Protein AF-D9SSV1-F1 (afdb_monomer)

Structure (mmCIF, N/CA/C/O backbone):
data_AF-D9SSV1-F1
#
_entry.id   AF-D9SSV1-F1
#
loop_
_atom_site.group_PDB
_atom_site.id
_atom_site.type_symbol
_atom_site.label_atom_id
_atom_site.label_alt_id
_atom_site.label_comp_id
_atom_site.label_asym_id
_atom_site.label_entity_id
_atom_site.label_seq_id
_atom_site.pdbx_PDB_ins_code
_atom_site.Cartn_x
_atom_site.Cartn_y
_atom_site.Cartn_z
_atom_site.occupancy
_atom_site.B_iso_or_equiv
_atom_site.auth_seq_id
_atom_site.auth_comp_id
_atom_site.auth_asym_id
_atom_site.auth_atom_id
_atom_site.pdbx_PDB_model_num
ATOM 1 N N . MET A 1 1 ? 47.464 -28.329 6.940 1.00 47.78 1 MET A N 1
ATOM 2 C CA . MET A 1 1 ? 46.660 -27.797 5.810 1.00 47.78 1 MET A CA 1
ATOM 3 C C . MET A 1 1 ? 47.364 -26.583 5.203 1.00 47.78 1 MET A C 1
ATOM 5 O O . MET A 1 1 ? 47.513 -25.580 5.890 1.00 47.78 1 MET A O 1
ATOM 9 N N . LYS A 1 2 ? 47.852 -26.661 3.953 1.00 46.66 2 LYS A N 1
ATOM 10 C CA . LYS A 1 2 ? 48.462 -25.511 3.253 1.00 46.66 2 LYS A CA 1
ATOM 11 C C . LYS A 1 2 ? 47.352 -24.570 2.771 1.00 46.66 2 LYS A C 1
ATOM 13 O O . LYS A 1 2 ? 46.492 -24.982 2.001 1.00 46.66 2 LYS A O 1
ATOM 18 N N . LYS A 1 3 ? 47.359 -23.312 3.223 1.00 57.56 3 LYS A N 1
ATOM 19 C CA . LYS A 1 3 ? 46.466 -22.273 2.686 1.00 57.56 3 LYS A CA 1
ATOM 20 C C . LYS A 1 3 ? 46.967 -21.885 1.294 1.00 57.56 3 LYS A C 1
ATOM 22 O O . LYS A 1 3 ? 48.031 -21.277 1.181 1.00 57.56 3 LYS A O 1
ATOM 27 N N . ASN A 1 4 ? 46.211 -22.219 0.250 1.00 65.88 4 ASN A N 1
ATOM 28 C CA . ASN A 1 4 ? 46.481 -21.736 -1.103 1.00 65.88 4 ASN A CA 1
ATOM 29 C C . ASN A 1 4 ? 46.316 -20.210 -1.121 1.00 65.88 4 ASN A C 1
ATOM 31 O O . ASN A 1 4 ? 45.207 -19.681 -1.051 1.00 65.88 4 ASN A O 1
ATOM 35 N N . LYS A 1 5 ? 47.439 -19.484 -1.153 1.00 68.88 5 LYS A N 1
ATOM 36 C CA . LYS A 1 5 ? 47.441 -18.024 -1.271 1.00 68.88 5 LYS A CA 1
ATOM 37 C C . LYS A 1 5 ? 47.059 -17.662 -2.704 1.00 68.88 5 LYS A C 1
ATOM 39 O O . LYS A 1 5 ? 47.846 -17.852 -3.625 1.00 68.88 5 LYS A O 1
ATOM 44 N N . ILE A 1 6 ? 45.846 -17.140 -2.881 1.00 69.94 6 ILE A N 1
ATOM 45 C CA . ILE A 1 6 ? 45.376 -16.609 -4.166 1.00 69.94 6 ILE A CA 1
ATOM 46 C C . ILE A 1 6 ? 46.336 -15.505 -4.610 1.00 69.94 6 ILE A C 1
ATOM 48 O O . ILE A 1 6 ? 46.581 -14.551 -3.863 1.00 69.94 6 ILE A O 1
ATOM 52 N N . ASN A 1 7 ? 46.877 -15.648 -5.817 1.00 75.75 7 ASN A N 1
ATOM 53 C CA . ASN A 1 7 ? 47.859 -14.721 -6.358 1.00 75.75 7 ASN A CA 1
ATOM 54 C C . ASN A 1 7 ? 47.232 -13.313 -6.527 1.00 75.75 7 ASN A C 1
ATOM 56 O O . ASN A 1 7 ? 46.101 -13.188 -7.010 1.00 75.75 7 ASN A O 1
ATOM 60 N N . PRO A 1 8 ? 47.939 -12.248 -6.099 1.00 73.06 8 PRO A N 1
ATOM 61 C CA . PRO A 1 8 ? 47.405 -10.887 -6.017 1.00 73.06 8 PRO A CA 1
ATOM 62 C C . PRO A 1 8 ? 46.896 -10.341 -7.356 1.00 73.06 8 PRO A C 1
ATOM 64 O O . PRO A 1 8 ? 45.938 -9.572 -7.364 1.00 73.06 8 PRO A O 1
ATOM 67 N N . LYS A 1 9 ? 47.451 -10.787 -8.491 1.00 71.31 9 LYS A N 1
ATOM 68 C CA . LYS A 1 9 ? 46.968 -10.399 -9.827 1.00 71.31 9 LYS A CA 1
ATOM 69 C C . LYS A 1 9 ? 45.542 -10.898 -10.084 1.00 71.31 9 LYS A C 1
ATOM 71 O O . LYS A 1 9 ? 44.706 -10.147 -10.580 1.00 71.31 9 LYS A O 1
ATOM 76 N N . TYR A 1 10 ? 45.239 -12.128 -9.667 1.00 76.12 10 TYR A N 1
ATOM 77 C CA . TYR A 1 10 ? 43.896 -12.701 -9.787 1.00 76.12 10 TYR A CA 1
ATOM 78 C C . TYR A 1 10 ? 42.911 -12.059 -8.812 1.00 76.12 10 TYR A C 1
ATOM 80 O O . TYR A 1 10 ? 41.754 -11.878 -9.170 1.00 76.12 10 TYR A O 1
ATOM 88 N N . LYS A 1 11 ? 43.359 -11.635 -7.619 1.00 71.69 11 LYS A N 1
ATOM 89 C CA . LYS A 1 11 ? 42.513 -10.859 -6.694 1.00 71.69 11 LYS A CA 1
ATOM 90 C C . LYS A 1 11 ? 42.060 -9.530 -7.302 1.00 71.69 11 LYS A C 1
ATOM 92 O O . LYS A 1 11 ? 40.897 -9.185 -7.152 1.00 71.69 11 LYS A O 1
ATOM 97 N N . ILE A 1 12 ? 42.955 -8.819 -7.995 1.00 76.12 12 ILE A N 1
ATOM 98 C CA . ILE A 1 12 ? 42.649 -7.537 -8.655 1.00 76.12 12 ILE A CA 1
ATOM 99 C C . ILE A 1 12 ? 41.703 -7.735 -9.851 1.00 76.12 12 ILE A C 1
ATOM 101 O O . ILE A 1 12 ? 40.805 -6.926 -10.072 1.00 76.12 12 ILE A O 1
ATOM 105 N N . LEU A 1 13 ? 41.880 -8.811 -10.622 1.00 74.31 13 LEU A N 1
ATOM 106 C CA . LEU A 1 13 ? 40.968 -9.171 -11.715 1.00 74.31 13 LEU A CA 1
ATOM 107 C C . LEU A 1 13 ? 39.571 -9.548 -11.193 1.00 74.31 13 LEU A C 1
ATOM 109 O O . LEU A 1 13 ? 38.571 -9.078 -11.731 1.00 74.31 13 LEU A O 1
ATOM 113 N N . LEU A 1 14 ? 39.502 -10.330 -10.111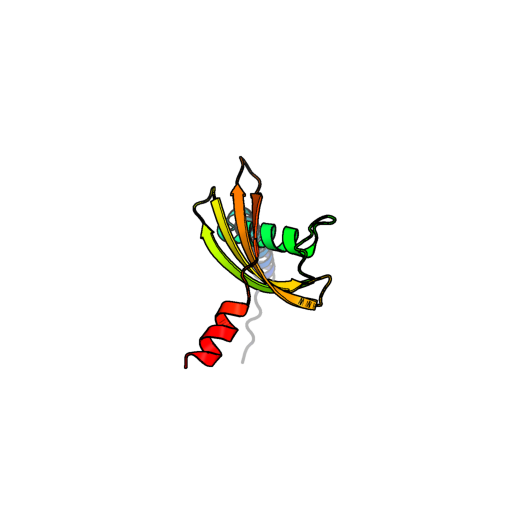 1.00 74.19 14 LEU A N 1
ATOM 114 C CA . LEU A 1 14 ? 38.249 -10.715 -9.454 1.00 74.19 14 LEU A CA 1
ATOM 115 C C . LEU A 1 14 ? 37.474 -9.501 -8.931 1.00 74.19 14 LEU A C 1
ATOM 117 O O . LEU A 1 14 ? 36.277 -9.397 -9.184 1.00 74.19 14 LEU A O 1
ATOM 121 N N . THR A 1 15 ? 38.130 -8.554 -8.251 1.00 73.81 15 THR A N 1
ATOM 122 C CA . THR A 1 15 ? 37.447 -7.347 -7.752 1.00 73.81 15 THR A CA 1
ATOM 123 C C . THR A 1 15 ? 36.944 -6.451 -8.878 1.00 73.81 15 THR A C 1
ATOM 125 O O . THR A 1 15 ? 35.830 -5.939 -8.786 1.00 73.81 15 THR A O 1
ATOM 128 N N . LYS A 1 16 ? 37.702 -6.306 -9.972 1.00 79.44 16 LYS A N 1
ATOM 129 C CA . LYS A 1 16 ? 37.263 -5.534 -11.147 1.00 79.44 16 LYS A CA 1
ATOM 130 C C . LYS A 1 16 ? 36.068 -6.155 -11.872 1.00 79.44 16 LYS A C 1
ATOM 132 O O . LYS A 1 16 ? 35.279 -5.409 -12.437 1.00 79.44 16 LYS A O 1
ATOM 137 N N . ALA A 1 17 ? 35.916 -7.478 -11.844 1.00 78.00 17 ALA A N 1
ATOM 138 C CA . ALA A 1 17 ? 34.762 -8.169 -12.425 1.00 78.00 17 ALA A CA 1
ATOM 139 C C . ALA A 1 17 ? 33.521 -8.147 -11.510 1.00 78.00 17 ALA A C 1
ATOM 141 O O . ALA A 1 17 ? 32.392 -8.141 -11.996 1.00 78.00 17 ALA A O 1
ATOM 142 N N . LEU A 1 18 ? 33.713 -8.095 -10.187 1.00 80.31 18 LEU A N 1
ATOM 143 C CA . LEU A 1 18 ? 32.616 -8.129 -9.215 1.00 80.31 18 LEU A CA 1
ATOM 144 C C . LEU A 1 18 ? 31.797 -6.827 -9.194 1.00 80.31 18 LEU A C 1
ATOM 146 O O . LEU A 1 18 ? 30.574 -6.860 -9.092 1.00 80.31 18 LEU A O 1
ATOM 150 N N . ILE A 1 19 ? 32.467 -5.678 -9.322 1.00 81.19 19 ILE A N 1
ATOM 151 C CA . ILE A 1 19 ? 31.839 -4.347 -9.301 1.00 81.19 19 ILE A CA 1
ATOM 152 C C . ILE A 1 19 ? 30.794 -4.161 -10.425 1.00 81.19 19 ILE A C 1
ATOM 154 O O . ILE A 1 19 ? 29.655 -3.811 -10.108 1.00 81.19 19 ILE A O 1
ATOM 158 N N . PRO A 1 20 ? 31.101 -4.409 -11.717 1.00 80.56 20 PRO A N 1
ATOM 159 C CA . PRO A 1 20 ? 30.108 -4.279 -12.783 1.00 80.56 20 PRO A CA 1
ATOM 160 C C . PRO A 1 20 ? 28.976 -5.305 -12.651 1.00 80.56 20 PRO A C 1
ATOM 162 O O . PRO A 1 20 ? 27.835 -4.983 -12.975 1.00 80.56 20 PRO A O 1
ATOM 165 N N . LEU A 1 21 ? 29.248 -6.503 -12.119 1.00 81.12 21 LEU A N 1
ATOM 166 C CA . LEU A 1 21 ? 28.219 -7.517 -11.878 1.00 81.12 21 LEU A CA 1
ATOM 167 C C . LEU A 1 21 ? 27.177 -7.034 -10.854 1.00 81.12 21 LEU A C 1
ATOM 169 O O . LEU A 1 21 ? 25.980 -7.131 -11.118 1.00 81.12 21 LEU A O 1
ATOM 173 N N . ILE A 1 22 ? 27.625 -6.445 -9.739 1.00 80.25 22 ILE A N 1
ATOM 174 C CA . ILE A 1 22 ? 26.750 -5.871 -8.700 1.00 80.25 22 ILE A CA 1
ATOM 175 C C . ILE A 1 22 ? 25.925 -4.697 -9.253 1.00 80.25 22 ILE A C 1
ATOM 177 O O . ILE A 1 22 ? 24.739 -4.557 -8.934 1.00 80.25 22 ILE A O 1
ATOM 181 N N . LEU A 1 23 ? 26.524 -3.858 -10.105 1.00 76.00 23 LEU A N 1
ATOM 182 C CA . LEU A 1 23 ? 25.828 -2.738 -10.747 1.00 76.00 23 LEU A CA 1
ATOM 183 C C . LEU A 1 23 ? 24.707 -3.230 -11.673 1.00 76.00 23 LEU A C 1
ATOM 185 O O . LEU A 1 23 ? 23.575 -2.765 -11.558 1.00 76.00 23 LEU A O 1
ATOM 189 N N . ILE A 1 24 ? 24.980 -4.216 -12.533 1.00 75.88 24 ILE A N 1
ATOM 190 C CA . ILE A 1 24 ? 23.990 -4.768 -13.473 1.00 75.88 24 ILE A CA 1
ATOM 191 C C . ILE A 1 24 ? 22.805 -5.400 -12.729 1.00 75.88 24 ILE A C 1
ATOM 193 O O . ILE A 1 24 ? 21.653 -5.176 -13.108 1.00 75.88 24 ILE A O 1
ATOM 197 N N . THR A 1 25 ? 23.051 -6.156 -11.654 1.00 71.38 25 THR A N 1
ATOM 198 C CA . THR A 1 25 ? 21.969 -6.759 -10.856 1.00 71.38 25 THR A CA 1
ATOM 199 C C . THR A 1 25 ? 21.127 -5.710 -10.131 1.00 71.38 25 THR A C 1
ATOM 201 O O . THR A 1 25 ? 19.907 -5.850 -10.060 1.00 71.38 25 THR A O 1
ATOM 204 N N . SER A 1 26 ? 21.750 -4.631 -9.649 1.00 66.56 26 SER A N 1
ATOM 205 C CA . SER A 1 26 ? 21.048 -3.543 -8.953 1.00 66.56 26 SER A CA 1
ATOM 206 C C . SER A 1 26 ? 20.137 -2.755 -9.896 1.00 66.56 26 SER A C 1
ATOM 208 O O . SER A 1 26 ? 18.994 -2.467 -9.553 1.00 66.56 26 SER A O 1
ATOM 210 N N . ILE A 1 27 ? 20.607 -2.467 -11.115 1.00 65.38 27 ILE A N 1
ATOM 211 C CA . ILE A 1 27 ? 19.802 -1.804 -12.150 1.00 65.38 27 ILE A CA 1
ATOM 212 C C . ILE A 1 27 ? 18.586 -2.673 -12.492 1.00 65.38 27 ILE A C 1
ATOM 214 O O . ILE A 1 27 ? 17.459 -2.180 -12.498 1.00 65.38 27 ILE A O 1
ATOM 218 N N . LYS A 1 28 ? 18.772 -3.985 -12.688 1.00 61.84 28 LYS A N 1
ATOM 219 C CA . LYS A 1 28 ? 17.645 -4.885 -12.970 1.00 61.84 28 LYS A CA 1
ATOM 220 C C . LYS A 1 28 ? 16.594 -4.888 -11.854 1.00 61.84 28 LYS A C 1
ATOM 222 O O . LYS A 1 28 ? 15.409 -4.832 -12.151 1.00 61.84 28 LYS A O 1
ATOM 227 N N . ALA A 1 29 ? 17.012 -4.882 -10.590 1.00 61.84 29 ALA A N 1
ATOM 228 C CA . ALA A 1 29 ? 16.099 -4.880 -9.445 1.00 61.84 29 ALA A CA 1
ATOM 229 C C . ALA A 1 29 ? 15.259 -3.594 -9.303 1.00 61.84 29 ALA A C 1
ATOM 231 O O . ALA A 1 29 ? 14.228 -3.601 -8.631 1.00 61.84 29 ALA A O 1
ATOM 232 N N . VAL A 1 30 ? 15.697 -2.481 -9.901 1.00 60.41 30 VAL A N 1
ATOM 233 C CA . VAL A 1 30 ? 14.946 -1.216 -9.908 1.00 60.41 30 VAL A CA 1
ATOM 234 C C . VAL A 1 30 ? 14.030 -1.131 -11.129 1.00 60.41 30 VAL A C 1
ATOM 236 O O . VAL A 1 30 ? 12.875 -0.740 -10.990 1.00 60.41 30 VAL A O 1
ATOM 239 N N . PHE A 1 31 ? 14.521 -1.519 -12.309 1.00 56.41 31 PHE A N 1
ATOM 240 C CA . PHE A 1 31 ? 13.782 -1.374 -13.568 1.00 56.41 31 PHE A CA 1
ATOM 241 C C . PHE A 1 31 ? 12.775 -2.497 -13.840 1.00 56.41 31 PHE A C 1
ATOM 243 O O . PHE A 1 31 ? 11.743 -2.237 -14.450 1.00 56.41 31 PHE A O 1
ATOM 250 N N . PHE A 1 32 ? 13.039 -3.720 -13.377 1.00 58.41 32 PHE A N 1
ATOM 251 C CA . PHE A 1 32 ? 12.151 -4.874 -13.563 1.00 58.41 32 PHE A CA 1
ATOM 252 C C . PHE A 1 32 ? 11.330 -5.183 -12.310 1.00 58.41 32 PHE A C 1
ATOM 254 O O . PHE A 1 32 ? 11.032 -6.343 -12.038 1.00 58.41 32 PHE A O 1
ATOM 261 N N . ARG A 1 33 ? 10.971 -4.170 -11.510 1.00 62.50 33 ARG A N 1
ATOM 262 C CA . ARG A 1 33 ? 9.971 -4.404 -10.464 1.00 62.50 33 ARG A CA 1
ATOM 263 C C . ARG A 1 33 ? 8.641 -4.715 -11.120 1.00 62.50 33 ARG A C 1
ATOM 265 O O . ARG A 1 33 ? 8.129 -3.890 -11.883 1.00 62.50 33 ARG A O 1
ATOM 272 N N . GLU A 1 34 ? 8.105 -5.879 -10.778 1.00 65.69 34 GLU A N 1
ATOM 273 C CA . GLU A 1 34 ? 6.783 -6.318 -11.202 1.00 65.69 34 GLU A CA 1
ATOM 274 C C . GLU A 1 34 ? 5.745 -5.213 -10.931 1.00 65.69 34 GLU A C 1
ATOM 276 O O . GLU A 1 34 ? 5.849 -4.514 -9.917 1.00 65.69 34 GLU A O 1
ATOM 281 N N . PRO A 1 35 ? 4.738 -5.022 -11.802 1.00 65.12 35 PRO A N 1
ATOM 282 C CA . PRO A 1 35 ? 3.712 -3.989 -11.634 1.00 65.12 35 PRO A CA 1
ATOM 283 C C . PRO A 1 35 ? 3.035 -4.008 -10.253 1.00 65.12 35 PRO A C 1
ATOM 285 O O . PRO A 1 35 ? 2.691 -2.955 -9.714 1.00 65.12 35 PRO A O 1
ATOM 288 N N . GLU A 1 36 ? 2.904 -5.195 -9.661 1.00 62.56 36 GLU A N 1
ATOM 289 C CA . GLU A 1 36 ? 2.367 -5.417 -8.315 1.00 62.56 36 GLU A CA 1
ATOM 290 C C . GLU A 1 36 ? 3.227 -4.772 -7.214 1.00 62.56 36 GLU A C 1
ATOM 292 O O . GLU A 1 36 ? 2.690 -4.145 -6.305 1.00 62.56 36 GLU A O 1
ATOM 297 N N . GLN A 1 37 ? 4.559 -4.827 -7.345 1.00 68.00 37 GLN A N 1
ATOM 298 C CA . GLN A 1 37 ? 5.514 -4.178 -6.430 1.00 68.00 37 GLN A CA 1
ATOM 299 C C . GLN A 1 37 ? 5.617 -2.656 -6.625 1.00 68.00 37 GLN A C 1
ATOM 301 O O . GLN A 1 37 ? 6.391 -1.972 -5.952 1.00 68.00 37 GLN A O 1
ATOM 306 N N . GLN A 1 38 ? 4.917 -2.107 -7.616 1.00 81.38 38 GLN A N 1
ATOM 307 C CA . GLN A 1 38 ? 4.816 -0.661 -7.791 1.00 81.38 38 GLN A CA 1
ATOM 308 C C . GLN A 1 38 ? 3.528 -0.133 -7.162 1.00 81.38 38 GLN A C 1
ATOM 310 O O . GLN A 1 38 ? 3.510 0.982 -6.631 1.00 81.38 38 GLN A O 1
ATOM 315 N N . VAL A 1 39 ? 2.450 -0.921 -7.216 1.00 89.12 39 VAL A N 1
ATOM 316 C CA . VAL A 1 39 ? 1.151 -0.518 -6.679 1.00 89.12 39 VAL A CA 1
ATOM 317 C C . VAL A 1 39 ? 1.084 -0.636 -5.158 1.00 89.12 39 VAL A C 1
ATOM 319 O O . VAL A 1 39 ? 0.535 0.254 -4.509 1.00 89.12 39 VAL A O 1
ATOM 322 N N . ASP A 1 40 ? 1.704 -1.658 -4.570 1.00 90.00 40 ASP A N 1
ATOM 323 C CA . ASP A 1 40 ? 1.821 -1.825 -3.118 1.00 90.00 40 ASP A CA 1
ATOM 324 C C . ASP A 1 40 ? 2.556 -0.642 -2.458 1.00 90.00 40 ASP A C 1
ATOM 326 O O . ASP A 1 40 ? 2.072 -0.082 -1.474 1.00 90.00 40 ASP A O 1
ATOM 330 N N . ILE A 1 41 ? 3.676 -0.192 -3.033 1.00 89.19 41 ILE A N 1
ATOM 331 C CA . ILE A 1 41 ? 4.482 0.931 -2.549 1.00 89.19 41 ILE A CA 1
ATOM 332 C C . ILE A 1 41 ? 3.690 2.227 -2.666 1.00 89.19 41 ILE A C 1
ATOM 334 O O . ILE A 1 41 ? 3.681 3.031 -1.727 1.00 89.19 41 ILE A O 1
ATOM 338 N N . PHE A 1 42 ? 3.020 2.436 -3.802 1.00 92.12 42 PHE A N 1
ATOM 339 C CA . PHE A 1 42 ? 2.173 3.604 -4.008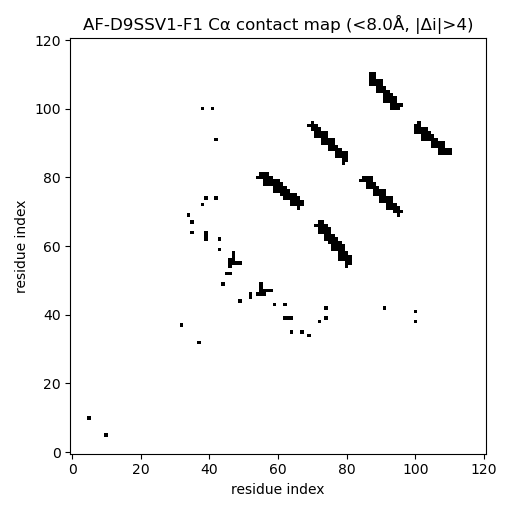 1.00 92.12 42 PHE A CA 1
ATOM 340 C C . PHE A 1 42 ? 1.059 3.666 -2.959 1.00 92.12 42 PHE A C 1
ATOM 342 O O . PHE A 1 42 ? 0.920 4.677 -2.266 1.00 92.12 42 PHE A O 1
ATOM 349 N N . VAL A 1 43 ? 0.310 2.572 -2.795 1.00 93.62 43 VAL A N 1
ATOM 350 C CA . VAL A 1 43 ? -0.793 2.487 -1.836 1.00 93.62 43 VAL A CA 1
ATOM 351 C C . VAL A 1 43 ? -0.284 2.658 -0.408 1.00 93.62 43 VAL A C 1
ATOM 353 O O . VAL A 1 43 ? -0.829 3.472 0.337 1.00 93.62 43 VAL A O 1
ATOM 356 N N . LYS A 1 44 ? 0.806 1.978 -0.037 1.00 93.62 44 LYS A N 1
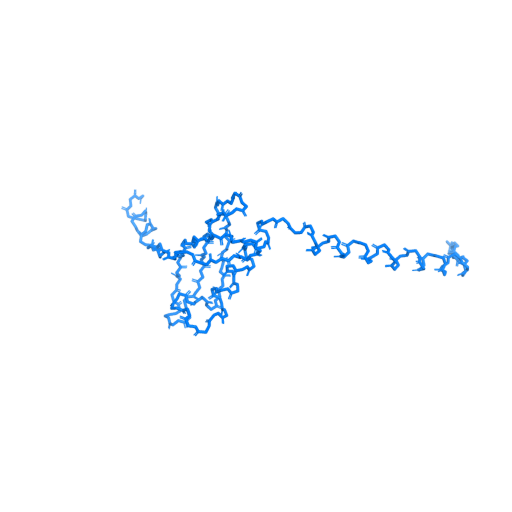ATOM 357 C CA . LYS A 1 44 ? 1.449 2.121 1.274 1.00 93.62 44 LYS A CA 1
ATOM 358 C C . LYS A 1 44 ? 1.785 3.579 1.568 1.00 93.62 44 LYS A C 1
ATOM 360 O O . LYS A 1 44 ? 1.385 4.101 2.603 1.00 93.62 44 LYS A O 1
ATOM 365 N N . THR A 1 45 ? 2.470 4.245 0.641 1.00 92.56 45 THR A N 1
ATOM 366 C CA . THR A 1 45 ? 2.905 5.641 0.801 1.00 92.56 45 THR A CA 1
ATOM 367 C C . THR A 1 45 ? 1.715 6.594 0.892 1.00 92.56 45 THR A C 1
ATOM 369 O O . THR A 1 45 ? 1.690 7.486 1.743 1.00 92.56 45 THR A O 1
ATOM 372 N N . TYR A 1 46 ? 0.691 6.396 0.058 1.00 93.06 46 TYR A N 1
ATOM 373 C CA . TYR A 1 46 ? -0.524 7.205 0.108 1.00 93.06 46 TYR A CA 1
ATOM 374 C C . TYR A 1 46 ? -1.245 7.069 1.458 1.00 93.06 46 TYR A C 1
ATOM 376 O O . TYR A 1 46 ? -1.697 8.065 2.034 1.00 93.06 46 TYR A O 1
ATOM 384 N N . MET A 1 47 ? -1.330 5.846 1.983 1.00 93.12 47 MET A N 1
ATOM 385 C CA . MET A 1 47 ? -2.036 5.558 3.230 1.00 93.12 47 MET A CA 1
ATOM 386 C C . MET A 1 47 ? -1.276 6.021 4.475 1.00 93.12 47 MET A C 1
ATOM 388 O O . MET A 1 47 ? -1.926 6.398 5.446 1.00 93.12 47 MET A O 1
ATOM 392 N N . THR A 1 48 ? 0.060 6.058 4.466 1.00 92.75 48 THR A N 1
ATOM 393 C CA . THR A 1 48 ? 0.852 6.439 5.652 1.00 92.75 48 THR A CA 1
ATOM 394 C C . THR A 1 48 ? 1.352 7.879 5.654 1.00 92.75 48 THR A C 1
ATOM 396 O O . THR A 1 48 ? 1.531 8.459 6.726 1.00 92.75 48 THR A O 1
ATOM 399 N N . SER A 1 49 ? 1.591 8.487 4.490 1.00 88.38 49 SER A N 1
ATOM 400 C CA . SER A 1 49 ? 2.332 9.756 4.404 1.00 88.38 49 SER A CA 1
ATOM 401 C C . SER A 1 49 ? 1.532 10.923 3.834 1.00 88.38 49 SER A C 1
ATOM 403 O O . SER A 1 49 ? 1.925 12.069 4.045 1.00 88.38 49 SER A O 1
ATOM 405 N N . SER A 1 50 ? 0.398 10.683 3.170 1.00 83.56 50 SER A N 1
ATOM 406 C CA . SER A 1 50 ? -0.398 11.769 2.586 1.00 83.56 50 SER A CA 1
ATOM 407 C C . SER A 1 50 ? -0.920 12.745 3.656 1.00 83.56 50 SER A C 1
ATOM 409 O O . SER A 1 50 ? -1.438 12.339 4.701 1.00 83.56 50 SER A O 1
ATOM 411 N N . ILE A 1 51 ? -0.758 14.048 3.400 1.00 74.50 51 ILE A N 1
ATOM 412 C CA . ILE A 1 51 ? -0.979 15.136 4.373 1.00 74.50 51 ILE A CA 1
ATOM 413 C C . ILE A 1 51 ? -2.477 15.401 4.615 1.00 74.50 51 ILE A C 1
ATOM 415 O O . ILE A 1 51 ? -2.858 15.776 5.719 1.00 74.50 51 ILE A O 1
ATOM 419 N N . PHE A 1 52 ? -3.339 15.126 3.630 1.00 77.94 52 PHE A N 1
ATOM 420 C CA . PHE A 1 52 ? -4.789 15.382 3.699 1.00 77.94 52 PHE A CA 1
ATOM 421 C C . PHE A 1 52 ? -5.648 14.117 3.567 1.00 77.94 52 PHE A C 1
ATOM 423 O O . PHE A 1 52 ? -6.852 14.191 3.327 1.00 77.94 52 PHE A O 1
ATOM 430 N N . ASN A 1 53 ? -5.049 12.935 3.717 1.00 83.50 53 ASN A N 1
ATOM 431 C CA . ASN A 1 53 ? -5.797 11.687 3.648 1.00 83.50 53 ASN A CA 1
ATOM 432 C C . ASN A 1 53 ? -6.567 11.449 4.958 1.00 83.50 53 ASN A C 1
ATOM 434 O O . ASN A 1 53 ? -5.967 11.288 6.021 1.00 83.50 53 ASN A O 1
ATOM 438 N N . LYS A 1 54 ? -7.905 11.404 4.888 1.00 86.94 54 LYS A N 1
ATOM 439 C CA . LYS A 1 54 ? -8.754 11.069 6.045 1.00 86.94 54 LYS A CA 1
ATOM 440 C C . LYS A 1 54 ? -8.654 9.600 6.468 1.00 86.94 54 LYS A C 1
ATOM 442 O O . LYS A 1 54 ? -8.938 9.309 7.618 1.00 86.94 54 LY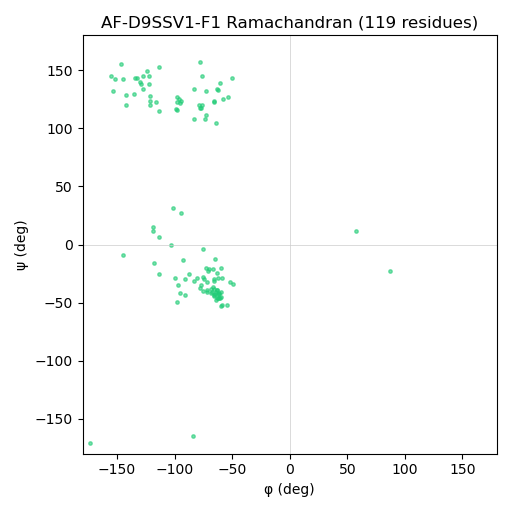S A O 1
ATOM 447 N N . TYR A 1 55 ? -8.213 8.719 5.573 1.00 89.81 55 TYR A N 1
ATOM 448 C CA . TYR A 1 55 ? -8.036 7.282 5.800 1.00 89.81 55 TYR A CA 1
ATOM 449 C C . TYR A 1 55 ? -6.600 6.934 6.213 1.00 89.81 55 TYR A C 1
ATOM 451 O O . TYR A 1 55 ? -6.089 5.866 5.884 1.00 89.81 55 TYR A O 1
ATOM 459 N N . LYS A 1 56 ? -5.887 7.874 6.842 1.00 91.31 56 LYS A N 1
ATOM 460 C CA . LYS A 1 56 ? -4.464 7.714 7.139 1.00 91.31 56 LYS A CA 1
ATOM 461 C C . LYS A 1 56 ? -4.248 6.590 8.151 1.00 91.31 56 LYS A C 1
ATOM 463 O O . LYS A 1 56 ? -4.751 6.649 9.271 1.00 91.31 56 LYS A O 1
ATOM 468 N N . ILE A 1 57 ? -3.434 5.614 7.772 1.00 91.44 57 ILE A N 1
ATOM 469 C CA . ILE A 1 57 ? -3.035 4.498 8.627 1.00 91.44 57 ILE A CA 1
ATOM 470 C C . ILE A 1 57 ? -1.663 4.811 9.223 1.00 91.44 57 ILE A C 1
ATOM 472 O O . ILE A 1 57 ? -0.717 5.123 8.500 1.00 91.44 57 ILE A O 1
ATOM 476 N N . LYS A 1 58 ? -1.554 4.729 10.551 1.00 90.38 58 LYS A N 1
ATOM 477 C CA . LYS A 1 58 ? -0.299 4.949 11.284 1.00 90.38 58 LYS A CA 1
ATOM 478 C C . LYS A 1 58 ? 0.651 3.763 11.153 1.00 90.38 58 LYS A C 1
ATOM 480 O O . LYS A 1 58 ? 1.856 3.956 11.031 1.00 90.38 58 LYS A O 1
ATOM 485 N N . ASP A 1 59 ? 0.097 2.557 11.199 1.00 89.12 59 ASP A N 1
ATOM 486 C CA . ASP A 1 59 ? 0.844 1.307 11.114 1.00 89.12 59 ASP A CA 1
ATOM 487 C C . ASP A 1 59 ? 0.059 0.275 10.305 1.00 89.12 59 ASP A C 1
ATOM 489 O O . ASP A 1 59 ? -1.127 0.061 10.562 1.00 89.12 59 ASP A O 1
ATOM 493 N N . ILE A 1 60 ? 0.703 -0.326 9.308 1.00 92.44 60 ILE A N 1
ATOM 494 C CA . ILE A 1 60 ? 0.078 -1.278 8.384 1.00 92.44 60 ILE A CA 1
ATOM 495 C C . ILE A 1 60 ? 0.428 -2.685 8.854 1.00 92.44 60 ILE A C 1
ATOM 497 O O . ILE A 1 60 ? 1.595 -3.067 8.834 1.00 92.44 60 ILE A O 1
ATOM 501 N N . SER A 1 61 ? -0.586 -3.460 9.234 1.00 92.88 61 SER A N 1
ATOM 502 C CA . SER A 1 61 ? -0.416 -4.852 9.654 1.00 92.88 61 SER A CA 1
ATOM 503 C C . SER A 1 61 ? -0.539 -5.843 8.500 1.00 92.88 61 SER A C 1
ATOM 505 O O . SER A 1 61 ? 0.083 -6.899 8.547 1.00 92.88 61 SER A O 1
ATOM 507 N N . ASN A 1 62 ? -1.325 -5.516 7.470 1.00 92.94 62 ASN A N 1
ATOM 508 C CA . ASN A 1 62 ? -1.419 -6.304 6.245 1.00 92.94 62 ASN A CA 1
ATOM 509 C C . ASN A 1 62 ? -1.619 -5.397 5.027 1.00 92.94 62 ASN A C 1
ATOM 511 O O . ASN A 1 62 ? -2.353 -4.410 5.102 1.00 92.94 62 ASN A O 1
ATOM 515 N N . LEU A 1 63 ? -0.998 -5.761 3.909 1.00 93.50 63 LEU A N 1
ATOM 516 C CA . LEU A 1 63 ? -1.211 -5.148 2.603 1.00 93.50 63 LEU A CA 1
ATOM 517 C C . LEU A 1 63 ? -1.165 -6.257 1.558 1.00 93.50 63 LEU A C 1
ATOM 519 O O . LEU A 1 63 ? -0.149 -6.930 1.415 1.00 93.50 63 LEU A O 1
ATOM 523 N N . GLU A 1 64 ? -2.262 -6.422 0.832 1.00 93.44 64 GLU A N 1
ATOM 524 C CA . GLU A 1 64 ? -2.431 -7.490 -0.146 1.00 93.44 64 GLU A CA 1
ATOM 525 C C . GLU A 1 64 ? -3.051 -6.933 -1.427 1.00 93.44 64 GLU A C 1
ATOM 527 O O . GLU A 1 64 ? -4.070 -6.241 -1.392 1.00 93.44 64 GLU A O 1
ATOM 532 N N . VAL A 1 65 ? -2.444 -7.234 -2.574 1.00 92.38 65 VAL A N 1
ATOM 533 C CA . VAL A 1 65 ? -3.019 -6.921 -3.885 1.00 92.38 65 VAL A CA 1
ATOM 534 C C . VAL A 1 65 ? -4.001 -8.040 -4.235 1.00 92.38 65 VAL A C 1
ATOM 536 O O . VAL A 1 65 ? -3.587 -9.154 -4.525 1.00 92.38 65 VAL A O 1
ATOM 539 N N . ILE A 1 66 ? -5.305 -7.756 -4.190 1.00 92.50 66 ILE A N 1
ATO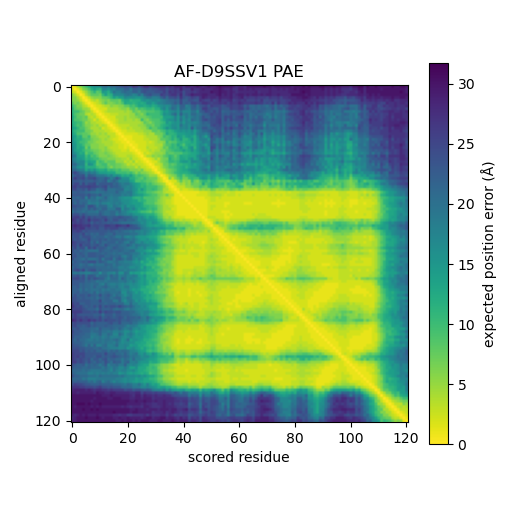M 540 C CA . ILE A 1 66 ? -6.356 -8.742 -4.501 1.00 92.50 66 ILE A CA 1
ATOM 541 C C . ILE A 1 66 ? -6.474 -8.946 -6.016 1.00 92.50 66 ILE A C 1
ATOM 543 O O . ILE A 1 66 ? -6.790 -10.033 -6.492 1.00 92.50 66 ILE A O 1
ATOM 547 N N . PHE A 1 67 ? -6.269 -7.874 -6.778 1.00 91.0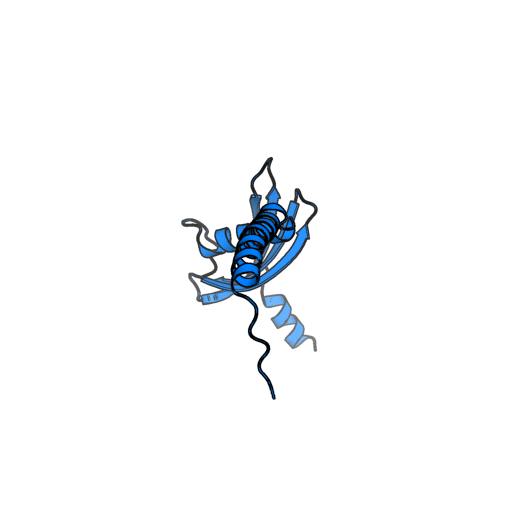0 67 PHE A N 1
ATOM 548 C CA . PHE A 1 67 ? -6.393 -7.873 -8.230 1.00 91.00 67 PHE A CA 1
ATOM 549 C C . PHE A 1 67 ? -5.471 -6.817 -8.831 1.00 91.00 67 PHE A C 1
ATOM 551 O O . PHE A 1 67 ? -5.361 -5.719 -8.281 1.00 91.00 67 PHE A O 1
ATOM 558 N N . SER A 1 68 ? -4.864 -7.126 -9.976 1.00 90.06 68 SER A N 1
ATOM 559 C CA . SER A 1 68 ? -4.098 -6.185 -10.792 1.00 90.06 68 SER A CA 1
ATOM 560 C C . SER A 1 68 ? -4.110 -6.632 -12.254 1.00 90.06 68 SER A C 1
ATOM 562 O O . SER A 1 68 ? -3.829 -7.794 -12.538 1.00 90.06 68 SER A O 1
ATOM 564 N N . ASP A 1 69 ? -4.403 -5.720 -13.180 1.00 87.56 69 ASP A N 1
ATOM 565 C CA . ASP A 1 69 ? -4.316 -5.958 -14.634 1.00 87.56 69 ASP A CA 1
ATOM 566 C C . ASP A 1 69 ? -3.301 -5.034 -15.337 1.00 87.56 69 ASP A C 1
ATOM 568 O O . ASP A 1 69 ? -3.261 -4.931 -16.563 1.00 87.56 69 ASP A O 1
ATOM 572 N N . GLY A 1 70 ? -2.477 -4.334 -14.554 1.00 83.75 70 GLY A N 1
ATOM 573 C CA . GLY A 1 70 ? -1.494 -3.365 -15.039 1.00 83.75 70 GLY A CA 1
ATOM 574 C C . GLY A 1 70 ? -2.027 -1.939 -15.222 1.00 83.75 70 GLY A C 1
ATOM 575 O O . GLY A 1 70 ? -1.225 -1.008 -15.135 1.00 83.75 70 GLY A O 1
ATOM 576 N N . ASN A 1 71 ? -3.341 -1.749 -15.384 1.00 89.81 71 ASN A N 1
ATOM 577 C CA . ASN A 1 71 ? -3.998 -0.435 -15.470 1.00 89.81 71 ASN A CA 1
ATOM 578 C C . ASN A 1 71 ? -4.926 -0.158 -14.280 1.00 89.81 71 ASN A C 1
ATOM 580 O O . ASN A 1 71 ? -5.172 0.991 -13.924 1.00 89.81 71 ASN A O 1
ATOM 584 N N . TYR A 1 72 ? -5.433 -1.203 -13.647 1.00 92.50 72 TYR A N 1
ATOM 585 C CA . TYR A 1 72 ? -6.317 -1.176 -12.501 1.00 92.50 72 TYR A CA 1
ATOM 586 C C . TYR A 1 72 ? -5.795 -2.155 -11.465 1.00 92.50 72 TYR A C 1
ATOM 588 O O . TYR A 1 72 ? -5.301 -3.231 -11.799 1.00 92.50 72 TYR A O 1
ATOM 596 N N . ALA A 1 73 ? -5.930 -1.790 -10.195 1.00 94.69 73 ALA A N 1
ATOM 597 C CA . ALA A 1 73 ? -5.685 -2.720 -9.111 1.00 94.69 73 ALA A CA 1
ATOM 598 C C . ALA A 1 73 ? -6.606 -2.458 -7.921 1.00 94.69 73 ALA A C 1
ATOM 600 O O . ALA A 1 73 ? -7.108 -1.347 -7.710 1.00 94.69 73 ALA A O 1
ATOM 601 N N . VAL A 1 74 ? -6.813 -3.512 -7.142 1.00 94.69 74 VAL A N 1
ATOM 602 C CA . VAL A 1 74 ? -7.529 -3.479 -5.871 1.00 94.69 74 VAL A CA 1
ATOM 603 C C . VAL A 1 74 ? -6.583 -3.981 -4.798 1.00 94.69 74 VAL A C 1
ATOM 605 O O . VAL A 1 74 ? -6.110 -5.115 -4.859 1.00 94.69 74 VAL A O 1
ATOM 608 N N . VAL A 1 75 ? -6.315 -3.133 -3.812 1.00 95.00 75 VAL A N 1
ATOM 609 C CA . VAL A 1 75 ? -5.413 -3.440 -2.703 1.00 95.00 75 VAL A CA 1
ATOM 610 C C . VAL A 1 75 ? -6.209 -3.450 -1.411 1.00 95.00 75 VAL A C 1
ATOM 612 O O . VAL A 1 75 ? -6.847 -2.456 -1.062 1.00 95.00 75 VAL A O 1
ATOM 615 N N . ASN A 1 76 ? -6.175 -4.569 -0.697 1.00 95.19 76 ASN A N 1
ATOM 616 C CA . ASN A 1 76 ? -6.654 -4.630 0.670 1.00 95.19 76 ASN A CA 1
ATOM 617 C C . ASN A 1 76 ? -5.557 -4.150 1.609 1.00 95.19 76 ASN A C 1
ATOM 619 O O . ASN A 1 76 ? -4.402 -4.561 1.504 1.00 95.19 76 ASN A O 1
ATOM 623 N N . ILE A 1 77 ? -5.931 -3.297 2.551 1.00 94.75 77 ILE A N 1
ATOM 624 C CA . ILE A 1 77 ? -5.035 -2.870 3.612 1.00 94.75 77 ILE A CA 1
ATOM 625 C C . ILE A 1 77 ? -5.719 -3.048 4.958 1.00 94.75 77 ILE A C 1
ATOM 627 O O . ILE A 1 77 ? -6.896 -2.724 5.127 1.00 94.75 77 ILE A O 1
ATOM 631 N N . GLN A 1 78 ? -4.963 -3.544 5.926 1.00 94.56 78 GLN A N 1
ATOM 632 C CA . GLN A 1 78 ? -5.343 -3.573 7.326 1.00 94.56 78 GLN A CA 1
ATOM 633 C C . GLN A 1 78 ? -4.280 -2.834 8.124 1.00 94.56 78 GLN A C 1
ATOM 635 O O . GLN A 1 78 ? -3.080 -3.003 7.902 1.00 94.56 78 GLN A O 1
ATOM 640 N N . GLY A 1 79 ? -4.714 -2.026 9.079 1.00 93.06 79 GLY A N 1
ATOM 641 C CA . GLY A 1 79 ? -3.785 -1.316 9.934 1.00 93.06 79 GLY A CA 1
ATOM 642 C C . GLY A 1 79 ? -4.474 -0.571 11.054 1.00 93.06 79 GLY A C 1
ATOM 643 O O . GLY A 1 79 ? -5.668 -0.736 11.291 1.00 93.06 79 GLY A O 1
ATOM 644 N N . ARG A 1 80 ? -3.691 0.241 11.754 1.00 92.62 80 ARG A N 1
ATOM 645 C CA . ARG A 1 80 ? -4.165 1.097 12.832 1.00 92.62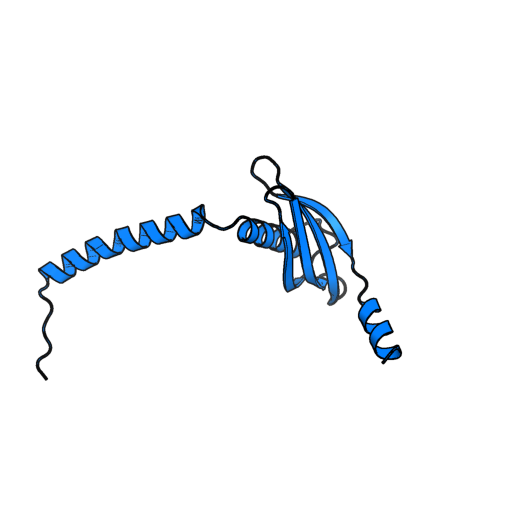 80 ARG A CA 1
ATOM 646 C C . ARG A 1 80 ? -4.480 2.491 12.304 1.00 92.62 80 ARG A C 1
ATOM 648 O O . ARG A 1 80 ? -3.596 3.146 11.748 1.00 92.62 80 ARG A O 1
ATOM 655 N N . ASP A 1 81 ? -5.710 2.947 12.509 1.00 90.06 81 ASP A N 1
ATOM 656 C CA . ASP A 1 81 ? -6.110 4.307 12.155 1.00 90.06 81 ASP A CA 1
ATOM 657 C C . ASP A 1 81 ? -5.275 5.337 12.926 1.00 90.06 81 ASP A C 1
ATOM 659 O O . ASP A 1 81 ? -4.979 5.170 14.113 1.00 90.06 81 ASP A O 1
ATOM 663 N N . ASN A 1 82 ? -4.871 6.410 12.249 1.00 87.81 82 ASN A N 1
ATOM 664 C CA . ASN A 1 82 ? -4.016 7.425 12.854 1.00 87.81 82 ASN A CA 1
ATOM 665 C C . ASN A 1 82 ? -4.733 8.287 13.909 1.00 87.81 82 ASN A C 1
ATOM 667 O O . ASN A 1 82 ? -4.064 8.894 14.743 1.00 87.81 82 ASN A O 1
ATOM 671 N N . ARG A 1 83 ? -6.067 8.379 13.867 1.00 85.62 83 ARG A N 1
ATOM 672 C CA . ARG A 1 83 ? -6.875 9.211 14.768 1.00 85.62 83 ARG A CA 1
ATOM 673 C C . ARG A 1 83 ? -7.447 8.397 15.922 1.00 85.62 83 ARG A C 1
ATOM 675 O O . ARG A 1 83 ? -7.305 8.819 17.065 1.00 85.62 83 ARG A O 1
ATOM 682 N N . SER A 1 84 ? -8.078 7.257 15.640 1.00 85.56 84 SER A N 1
ATOM 683 C CA . SER A 1 84 ? -8.774 6.462 16.665 1.00 85.56 84 SER A CA 1
ATOM 684 C C . SER A 1 84 ? -7.913 5.373 17.308 1.00 85.56 84 SER A C 1
ATOM 686 O O . SER A 1 84 ? -8.294 4.830 18.340 1.00 85.56 84 SER A O 1
ATOM 688 N N . ASN A 1 85 ? -6.746 5.047 16.734 1.00 84.69 85 ASN A N 1
ATOM 689 C CA . ASN A 1 85 ? -5.953 3.859 17.080 1.00 84.69 85 ASN A CA 1
ATOM 690 C C . ASN A 1 85 ? -6.704 2.518 16.925 1.00 84.69 85 ASN A C 1
ATOM 692 O O . ASN A 1 85 ? -6.195 1.480 17.359 1.00 84.69 85 ASN A O 1
ATOM 696 N N . GLU A 1 86 ? -7.875 2.504 16.290 1.00 88.69 86 GLU A N 1
ATOM 697 C CA . GLU A 1 86 ? -8.626 1.280 16.027 1.00 88.69 86 GLU A CA 1
ATOM 698 C C . GLU A 1 86 ? -8.039 0.517 14.839 1.00 88.69 86 GLU A C 1
ATOM 700 O O . GLU A 1 86 ? -7.341 1.074 13.986 1.00 88.69 86 GLU A O 1
ATOM 705 N N . ILE A 1 87 ? -8.309 -0.789 14.790 1.00 91.06 87 ILE A N 1
ATOM 706 C CA . ILE A 1 87 ? -7.955 -1.609 13.634 1.00 91.06 87 ILE A CA 1
ATOM 707 C C . ILE A 1 87 ? -8.989 -1.350 12.543 1.00 91.06 87 ILE A C 1
ATOM 709 O O . ILE A 1 87 ? -10.156 -1.699 12.703 1.00 91.06 87 ILE A O 1
ATOM 713 N N . VAL A 1 88 ? -8.531 -0.810 11.421 1.00 92.19 88 VAL A N 1
ATOM 714 C CA . VAL A 1 88 ? -9.340 -0.517 10.237 1.00 92.19 88 VAL A CA 1
ATOM 715 C C . VAL A 1 88 ? -8.920 -1.401 9.072 1.00 92.19 88 VAL A C 1
ATOM 717 O O . VAL A 1 88 ? -7.769 -1.849 8.984 1.00 92.19 88 VAL A O 1
ATOM 720 N N . ARG A 1 89 ? -9.867 -1.666 8.170 1.00 94.31 89 ARG A N 1
ATOM 721 C CA . ARG A 1 89 ? -9.615 -2.342 6.897 1.00 94.31 89 ARG A CA 1
ATOM 722 C C . ARG A 1 89 ? -10.173 -1.517 5.757 1.00 94.31 89 ARG A C 1
ATOM 724 O O . ARG A 1 89 ? -11.328 -1.106 5.817 1.00 94.31 89 ARG A O 1
ATOM 731 N N . TYR A 1 90 ? -9.391 -1.352 4.699 1.00 94.62 90 TYR A N 1
ATOM 732 C CA . TYR A 1 90 ? -9.849 -0.692 3.484 1.00 94.62 90 TYR A CA 1
ATOM 733 C C . TYR A 1 90 ? -9.602 -1.551 2.253 1.00 94.62 90 TYR A C 1
ATOM 735 O O . TYR A 1 90 ? -8.576 -2.217 2.144 1.00 94.62 90 TYR A O 1
ATOM 743 N N . ASP A 1 91 ? -10.527 -1.462 1.305 1.00 95.69 91 ASP A N 1
ATOM 744 C CA . ASP A 1 91 ? -10.257 -1.773 -0.092 1.00 95.69 91 ASP A CA 1
ATOM 745 C C . ASP A 1 91 ? -9.934 -0.477 -0.830 1.00 95.69 91 ASP A C 1
ATOM 747 O O . ASP A 1 91 ? -10.711 0.487 -0.818 1.00 95.69 91 ASP A O 1
ATOM 751 N N . ILE A 1 92 ? -8.780 -0.467 -1.483 1.00 95.56 92 ILE A N 1
ATOM 752 C CA . ILE A 1 92 ? -8.238 0.683 -2.189 1.00 95.56 92 ILE A CA 1
ATOM 753 C C . ILE A 1 92 ? -8.224 0.353 -3.672 1.00 95.56 92 ILE A C 1
ATOM 755 O O . ILE A 1 92 ? -7.507 -0.534 -4.126 1.00 95.56 92 ILE A O 1
ATOM 759 N N . TYR A 1 93 ? -9.026 1.095 -4.420 1.00 95.81 93 TYR A N 1
ATOM 760 C CA . TYR A 1 93 ? -9.143 0.985 -5.862 1.00 95.81 93 TYR A CA 1
ATOM 761 C C . TYR A 1 93 ? -8.223 2.019 -6.484 1.00 95.81 93 TYR A C 1
ATOM 763 O O . TYR A 1 93 ? -8.378 3.223 -6.238 1.00 95.81 93 TYR A O 1
ATOM 771 N N . VAL A 1 94 ? -7.287 1.555 -7.299 1.00 95.12 94 VAL A N 1
ATOM 772 C CA . VAL A 1 94 ? -6.309 2.407 -7.969 1.00 95.12 94 VAL A CA 1
ATOM 773 C C . VAL A 1 94 ? -6.346 2.213 -9.468 1.00 95.12 94 VAL A C 1
ATOM 775 O O . VAL A 1 94 ? -6.650 1.132 -9.971 1.00 95.12 94 VAL A O 1
ATOM 778 N N . THR A 1 95 ? -6.031 3.291 -10.173 1.00 94.88 95 THR A N 1
ATOM 779 C CA . THR A 1 95 ? -5.869 3.302 -11.623 1.00 94.88 95 THR A CA 1
ATOM 780 C C . THR A 1 95 ? -4.484 3.794 -11.968 1.00 94.88 95 THR A C 1
ATOM 782 O O . THR A 1 95 ? -3.934 4.654 -11.279 1.00 94.88 95 THR A O 1
ATOM 785 N N . LYS A 1 96 ? -3.917 3.247 -13.030 1.00 90.81 96 LYS A N 1
ATOM 786 C CA . LYS A 1 96 ? -2.674 3.699 -13.619 1.00 90.81 96 LYS A CA 1
ATOM 787 C C . LYS A 1 96 ? -3.016 4.590 -14.801 1.00 90.81 96 LYS A C 1
ATOM 789 O O . LYS A 1 96 ? -3.716 4.171 -15.718 1.00 90.81 96 LYS A O 1
ATOM 794 N N . ASP A 1 97 ? -2.517 5.814 -14.759 1.00 86.25 97 ASP A N 1
ATOM 795 C CA . ASP A 1 97 ? -2.441 6.657 -15.948 1.00 86.25 97 ASP A CA 1
ATOM 796 C C . ASP A 1 97 ? -1.154 6.296 -16.722 1.00 86.25 97 ASP A C 1
ATOM 798 O O . ASP A 1 97 ? -0.524 5.281 -16.436 1.00 86.25 97 ASP A O 1
ATOM 802 N N . GLU A 1 98 ? -0.694 7.123 -17.667 1.00 78.62 98 GLU A N 1
ATOM 803 C CA . GLU A 1 98 ? 0.458 6.805 -18.536 1.00 78.62 98 GLU A CA 1
ATOM 804 C C . GLU A 1 98 ? 1.708 6.301 -17.788 1.00 78.62 98 GLU A C 1
ATOM 806 O O . GLU A 1 98 ? 2.457 5.47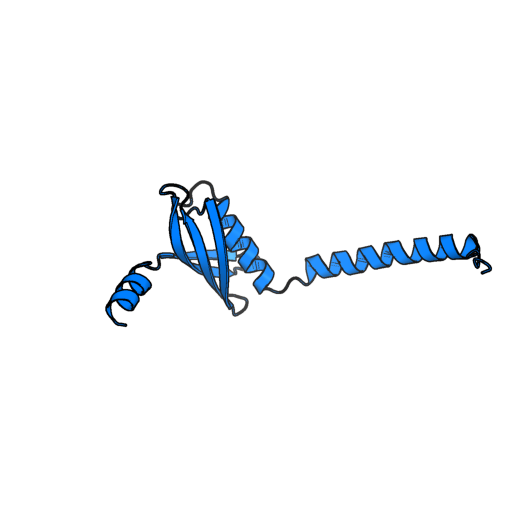5 -18.312 1.00 78.62 98 GLU A O 1
ATOM 811 N N . ARG A 1 99 ? 1.958 6.795 -16.564 1.00 78.62 99 ARG A N 1
ATOM 812 C CA . ARG A 1 99 ? 3.119 6.394 -15.740 1.00 78.62 99 ARG A CA 1
ATOM 813 C C . ARG A 1 99 ? 2.875 6.327 -14.235 1.00 78.62 99 ARG A C 1
ATOM 815 O O . ARG A 1 99 ? 3.751 5.862 -13.511 1.00 78.62 99 ARG A O 1
ATOM 822 N N . HIS A 1 100 ? 1.729 6.791 -13.745 1.00 85.12 100 HIS A N 1
ATOM 823 C CA . HIS A 1 100 ? 1.520 7.009 -12.314 1.00 85.12 100 HIS A CA 1
ATOM 824 C C . HIS A 1 100 ? 0.226 6.366 -11.839 1.00 85.12 100 HIS A C 1
ATOM 826 O O . HIS A 1 100 ? -0.801 6.451 -12.510 1.00 85.12 100 HIS A O 1
ATOM 832 N N . TRP A 1 101 ? 0.281 5.770 -10.654 1.00 90.94 101 TRP A N 1
ATOM 833 C CA . TRP A 1 101 ? -0.901 5.294 -9.952 1.00 90.94 101 TRP A CA 1
ATOM 834 C C . TRP A 1 101 ? -1.668 6.461 -9.324 1.00 90.94 101 TRP A C 1
ATOM 836 O O . TRP A 1 101 ? -1.083 7.439 -8.853 1.00 90.94 101 TRP A O 1
ATOM 846 N N . LYS A 1 102 ? -2.993 6.344 -9.301 1.00 92.50 102 LYS A N 1
ATOM 847 C CA . LYS A 1 102 ? -3.927 7.283 -8.682 1.00 92.50 102 LYS A CA 1
ATOM 848 C C . LYS A 1 102 ? -4.962 6.523 -7.869 1.00 92.50 102 LYS A C 1
ATOM 850 O O . LYS A 1 102 ? -5.417 5.451 -8.258 1.00 92.50 102 LYS A O 1
ATOM 855 N N . ILE A 1 103 ? -5.355 7.103 -6.738 1.00 93.56 103 ILE A N 1
ATOM 856 C CA . ILE A 1 103 ? -6.432 6.572 -5.899 1.00 93.56 103 ILE A CA 1
ATOM 857 C C . ILE A 1 103 ? -7.762 6.960 -6.539 1.00 93.56 103 ILE A C 1
ATOM 859 O O . ILE A 1 103 ? -8.056 8.145 -6.683 1.00 93.56 103 ILE A O 1
ATOM 863 N N . LYS A 1 104 ? -8.570 5.964 -6.899 1.00 95.00 104 LYS A N 1
ATOM 864 C CA . LYS A 1 104 ? -9.910 6.165 -7.461 1.00 95.00 104 LYS A CA 1
ATOM 865 C C . LYS A 1 104 ? -10.987 6.098 -6.390 1.00 95.00 104 LYS A C 1
ATOM 867 O O . LYS A 1 104 ? -11.919 6.896 -6.401 1.00 95.00 104 LYS A O 1
ATOM 872 N N . LYS A 1 105 ? -10.870 5.144 -5.465 1.00 94.50 105 LYS A N 1
ATOM 873 C CA . LYS A 1 105 ? -11.830 4.964 -4.372 1.00 94.50 105 LYS A CA 1
ATOM 874 C C . LYS A 1 105 ? -11.175 4.266 -3.188 1.00 94.50 105 LYS A C 1
ATOM 876 O O . LYS A 1 105 ? -10.360 3.370 -3.373 1.00 94.50 105 LYS A O 1
ATOM 881 N N . ILE A 1 106 ? -11.585 4.645 -1.983 1.00 94.94 106 ILE A N 1
ATOM 882 C CA . ILE A 1 106 ? -11.263 3.936 -0.743 1.00 94.94 106 ILE A CA 1
ATOM 883 C C . ILE A 1 106 ? -12.589 3.547 -0.102 1.00 94.94 106 ILE A C 1
ATOM 885 O O . ILE A 1 106 ? -13.474 4.390 0.045 1.00 94.94 106 ILE A O 1
ATOM 889 N N . THR A 1 107 ? -12.740 2.268 0.226 1.00 93.56 107 THR A N 1
ATOM 890 C CA . THR A 1 107 ? -13.938 1.736 0.882 1.00 93.56 107 THR A CA 1
ATOM 891 C C . THR A 1 107 ? -13.528 1.090 2.189 1.00 93.56 107 THR A C 1
ATOM 893 O O . THR A 1 107 ? -12.682 0.201 2.189 1.00 93.56 107 THR A O 1
ATOM 896 N N . GLU A 1 108 ? -14.112 1.539 3.294 1.00 91.38 108 GLU A N 1
ATOM 897 C CA . GLU A 1 108 ? -13.933 0.890 4.589 1.00 91.38 108 GLU A CA 1
ATOM 898 C C . GLU A 1 108 ? -14.705 -0.423 4.617 1.00 91.38 108 GLU A C 1
ATOM 900 O O . GLU A 1 108 ? -15.863 -0.491 4.202 1.00 91.38 108 GLU A O 1
ATOM 905 N N . LYS A 1 109 ? -14.035 -1.482 5.061 1.00 86.19 109 LYS A N 1
ATOM 906 C CA . LYS A 1 109 ? -14.661 -2.768 5.325 1.00 86.19 109 LYS A CA 1
ATOM 907 C C . LYS A 1 109 ? -14.951 -2.850 6.809 1.00 86.19 109 LYS A C 1
ATOM 909 O O . LYS A 1 109 ? -14.024 -2.913 7.616 1.00 86.19 109 LYS A O 1
ATOM 914 N N . ASP A 1 110 ? -16.234 -2.923 7.146 1.00 69.62 110 ASP A N 1
ATOM 915 C CA . ASP A 1 110 ? -16.662 -3.142 8.519 1.00 69.62 110 ASP A CA 1
ATOM 916 C C . ASP A 1 110 ? -16.000 -4.396 9.103 1.00 69.62 110 ASP A C 1
ATOM 918 O O . ASP A 1 110 ? -16.108 -5.512 8.582 1.00 69.62 110 ASP A O 1
ATOM 922 N N . VAL A 1 111 ? -15.362 -4.227 10.261 1.00 57.56 111 VAL A N 1
ATOM 923 C CA . VAL A 1 111 ? -14.815 -5.328 11.071 1.00 57.56 111 VAL A CA 1
ATOM 924 C C . VAL A 1 111 ? -15.941 -6.244 11.599 1.00 57.56 111 VAL A C 1
ATOM 926 O O . VAL A 1 111 ? -15.690 -7.369 12.040 1.00 57.56 111 VAL A O 1
ATOM 929 N N . LEU A 1 112 ? -17.204 -5.804 11.500 1.00 50.03 112 LEU A N 1
ATOM 930 C CA . LEU A 1 112 ? -18.403 -6.512 11.957 1.00 50.03 112 LEU A CA 1
ATOM 931 C C . LEU A 1 112 ? -18.618 -7.886 11.304 1.00 50.03 112 LEU A C 1
ATOM 933 O O . LEU A 1 112 ? -19.266 -8.729 11.928 1.00 50.03 112 LEU A O 1
ATOM 937 N N . SER A 1 113 ? -18.019 -8.184 10.143 1.00 48.47 113 SER A N 1
ATOM 938 C CA . SER A 1 113 ? -18.139 -9.528 9.544 1.00 48.47 113 SER A CA 1
ATOM 939 C C . SER A 1 113 ? -17.529 -10.635 10.422 1.00 48.47 113 SER A C 1
ATOM 941 O O . SER A 1 113 ? -17.988 -11.776 10.387 1.00 48.47 113 SER A O 1
ATOM 943 N N . ASN A 1 114 ? -16.575 -10.297 11.301 1.00 46.25 114 ASN A N 1
ATOM 944 C CA . ASN A 1 114 ? -16.011 -11.241 12.271 1.00 46.25 114 ASN A CA 1
ATOM 945 C C . ASN A 1 114 ? -16.803 -11.310 13.584 1.00 46.25 114 ASN A C 1
ATOM 947 O O . ASN A 1 114 ? -16.770 -12.337 14.259 1.00 46.25 114 ASN A O 1
ATOM 951 N N . LYS A 1 115 ? -17.535 -10.250 13.956 1.00 42.72 115 LYS A N 1
ATOM 952 C CA . LYS A 1 115 ? -18.376 -10.260 15.162 1.00 42.72 115 LYS A CA 1
ATOM 953 C C . LYS A 1 115 ? -19.601 -11.148 14.944 1.00 42.72 115 LYS A C 1
ATOM 955 O O . LYS A 1 115 ? -19.918 -11.943 15.815 1.00 42.72 115 LYS A O 1
ATOM 960 N N . VAL A 1 116 ? -20.210 -11.088 13.758 1.00 47.81 116 VAL A N 1
ATOM 961 C CA . VAL A 1 116 ? -21.349 -11.943 13.380 1.00 47.81 116 VAL A CA 1
ATOM 962 C C . VAL A 1 116 ? -20.936 -13.416 13.254 1.00 47.81 116 VAL A C 1
ATOM 964 O O . VAL A 1 116 ? -21.625 -14.277 13.784 1.00 47.81 116 VAL A O 1
ATOM 967 N N . LYS A 1 117 ? -19.762 -13.725 12.679 1.00 47.00 117 LYS A N 1
ATOM 968 C CA . LYS A 1 117 ? -19.239 -15.108 12.631 1.00 47.00 117 LYS A CA 1
ATOM 969 C C . LYS A 1 117 ? -18.974 -15.724 14.011 1.00 47.00 117 LYS A C 1
ATOM 971 O O . LYS A 1 117 ? -19.091 -16.932 14.154 1.00 47.00 117 LYS A O 1
ATOM 976 N N . LYS A 1 118 ? -18.652 -14.916 15.027 1.00 47.19 118 LYS A N 1
ATOM 977 C CA . LYS A 1 118 ? -18.462 -15.388 16.412 1.00 47.19 118 LYS A CA 1
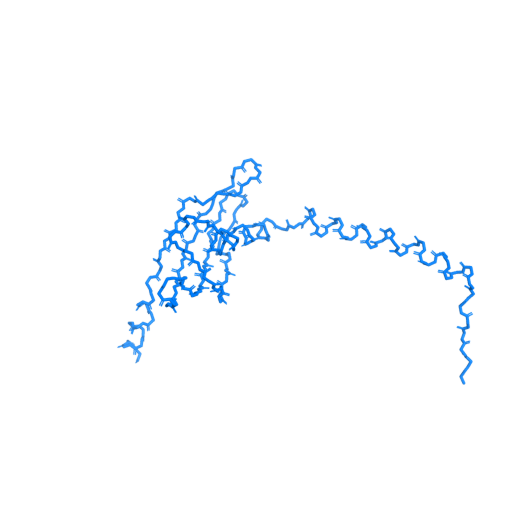ATOM 978 C C . LYS A 1 118 ? -19.779 -15.765 17.112 1.00 47.19 118 LYS A C 1
ATOM 980 O O . LYS A 1 118 ? -19.733 -16.489 18.095 1.00 47.19 118 LYS A O 1
ATOM 985 N N . TYR A 1 119 ? -20.924 -15.278 16.629 1.00 50.03 119 TYR A N 1
ATOM 986 C CA . TYR A 1 119 ? -22.252 -15.607 17.169 1.00 50.03 119 TYR A CA 1
ATOM 987 C C . TYR A 1 119 ? -23.029 -16.615 16.308 1.00 50.03 119 TYR A C 1
ATOM 989 O O . TYR A 1 119 ? -24.156 -16.956 16.650 1.00 50.03 119 TYR A O 1
ATOM 997 N N . LEU A 1 120 ? -22.451 -17.064 15.190 1.00 48.41 120 LEU A N 1
ATOM 998 C CA . LEU A 1 120 ? -23.049 -18.042 14.273 1.00 48.41 120 LEU A CA 1
ATOM 999 C C . LEU A 1 120 ? -22.289 -19.382 14.236 1.00 48.41 120 LEU A C 1
ATOM 1001 O O . LEU A 1 120 ? -22.633 -20.231 13.418 1.00 48.41 120 LEU A O 1
ATOM 1005 N N . ASN A 1 121 ? -21.290 -19.563 15.109 1.00 43.94 121 ASN A N 1
ATOM 1006 C CA . ASN A 1 121 ? -20.588 -20.826 15.355 1.00 43.94 121 ASN A CA 1
ATOM 1007 C C . ASN A 1 121 ? -20.785 -21.263 16.804 1.00 43.94 121 ASN A C 1
ATOM 1009 O O . ASN A 1 121 ? -20.594 -20.397 17.688 1.00 43.94 121 ASN A O 1
#

Radius of gyration: 23.15 Å; Cα contacts (8 Å, |Δi|>4): 153; chains: 1; bounding box: 72×43×36 Å

Secondary structure (DSSP, 8-state):
-------HHHHHHHHHHHHHHHHHHHHHHHHT--THHHHHHHHHHHHHH-TT-TT-EEEEEEEEEEEE-SSEEEEEEEEEETTT--EEEEEEEEEE-SS-EEEEEEEEPPTHHHHHHHH--

Nearest PDB structures (foldseek):
  6bjt-assembly1_A  TM=7.333E-01  e=4.614E-01  Pseudomonas sp. EGD-AKN5
  6qoz-assembly1_C  TM=6.183E-01  e=6.118E-01  synthetic construct
  6w3f-assembly2_B  TM=5.865E-01  e=2.095E-01  synthetic construct
  3tvr-assembly1_A  TM=5.339E-01  e=5.465E-01  Streptomyces coelicolor
  2mzv-assembly1_A  TM=4.932E-01  e=9.081E-01  Sesamum indicum

Foldseek 3Di:
DDDPDDDVVVVVVVVVVVVVVVVVVVVCCVPVDDLQNVVQVVVLCCQDPPPPDQNRFPFWPDWDWPDDPSFKTWIWTWGQGPPPRDIWIWIWIWGDDPHDIDTPDIDTDDPCVVVVVVVVD

Mean predicted aligned error: 12.48 Å

pLDDT: mean 79.93, std 15.21, range [42.72, 95.81]

Sequence (121 aa):
MKKNKINPKYKILLTKALIPLILITSIKAVFFREPEQQVDIFVKTYMTSSIFNKYKIKDISNLEVIFSDGNYAVVNIQGRDNRSNEIVRYDIYVTKDERHWKIKKITEKDVLSNKVKKYLN

Organism: Clostridium cellulovorans (strain ATCC 35296 / DSM 3052 / OCM 3 / 743B) (NCBI:txid573061)

Solvent-accessible surface area (backbone atoms only — not comparable to full-atom values): 7136 Å² total; per-residue (Å²): 134,87,79,82,75,78,56,68,70,59,53,55,53,50,54,64,56,48,54,60,53,54,51,55,55,53,52,47,63,66,74,65,54,53,70,66,69,50,50,54,53,50,52,51,47,52,32,58,63,47,90,82,50,90,78,31,30,71,44,78,77,43,77,44,76,79,43,72,76,83,47,44,35,34,32,40,37,32,25,27,32,62,84,79,66,44,83,45,35,36,44,37,34,34,36,43,56,103,87,48,79,44,84,75,47,76,42,79,50,72,72,57,69,58,58,54,54,65,75,74,105